Protein AF-A0A3M1R8K0-F1 (afdb_monomer_lite)

Foldseek 3Di:
DFKWKWKAWPNDIDDIGDPPDDPPPDDDDADVPTDMDMDMDGDQPPCPPVSAAKDKDWDWDAPPPPVPRIDIDMDIDGRDD

pLDDT: mean 91.96, std 5.17, range [70.0, 96.94]

Radius of gyration: 14.77 Å; chains: 1; bounding box: 33×23×42 Å

Sequence (81 aa):
MCVSATLEVAGRKSALFEMHKSSLGWQETLAPGQQGKLTVYFDPNFHGREGLGRIWREVRIDSNDPQHPVTIIEFFATVVD

Structure (mmCIF, N/CA/C/O backbone):
data_AF-A0A3M1R8K0-F1
#
_entry.id   AF-A0A3M1R8K0-F1
#
loop_
_atom_site.group_PDB
_atom_site.id
_atom_site.type_symbol
_atom_site.label_atom_id
_atom_site.label_alt_id
_atom_site.label_comp_id
_atom_site.label_asym_id
_atom_site.label_entity_id
_atom_site.label_seq_id
_atom_site.pdbx_PDB_ins_code
_atom_site.Cartn_x
_atom_site.Cartn_y
_atom_site.Cartn_z
_atom_site.occupancy
_atom_site.B_iso_or_equiv
_atom_site.auth_seq_id
_atom_site.auth_comp_id
_atom_site.auth_asym_id
_atom_site.auth_atom_id
_atom_site.pdbx_PDB_model_num
ATOM 1 N N . MET A 1 1 ? 1.587 7.854 -12.376 1.00 80.75 1 MET A N 1
ATOM 2 C CA . MET A 1 1 ? 2.081 7.674 -10.997 1.00 80.75 1 MET A CA 1
ATOM 3 C C . MET A 1 1 ? 2.635 6.261 -10.918 1.00 80.75 1 MET A C 1
ATOM 5 O O . MET A 1 1 ? 1.914 5.365 -11.324 1.00 80.75 1 MET A O 1
ATOM 9 N N . CYS A 1 2 ? 3.877 6.051 -10.467 1.00 87.81 2 CYS A N 1
ATOM 10 C CA . CYS A 1 2 ? 4.510 4.720 -10.489 1.00 87.81 2 CYS A CA 1
ATOM 11 C C . CYS A 1 2 ? 3.808 3.718 -9.556 1.00 87.81 2 CYS A C 1
ATOM 13 O O . CYS A 1 2 ? 3.480 2.611 -9.976 1.00 87.81 2 CYS A O 1
ATOM 15 N N . VAL A 1 3 ? 3.539 4.120 -8.310 1.00 91.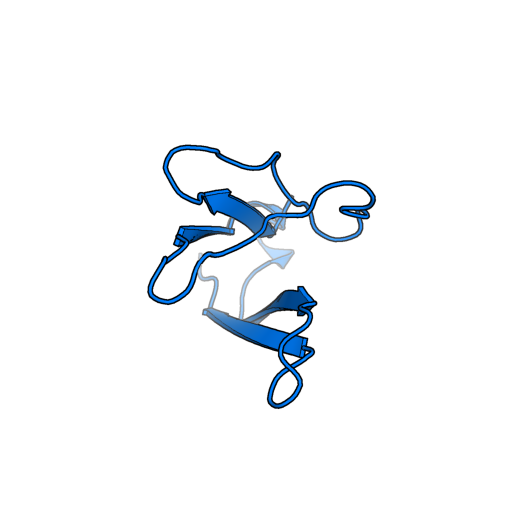88 3 VAL A N 1
ATOM 16 C CA . VAL A 1 3 ? 2.773 3.322 -7.344 1.00 91.88 3 VAL A CA 1
ATOM 17 C C . VAL A 1 3 ? 1.664 4.159 -6.734 1.00 91.88 3 VAL A C 1
ATOM 19 O O . VAL A 1 3 ? 1.836 5.343 -6.451 1.00 91.88 3 VAL A O 1
ATOM 22 N N . SER A 1 4 ? 0.520 3.529 -6.518 1.00 93.75 4 SER A N 1
ATOM 23 C CA . SER A 1 4 ? -0.583 4.093 -5.749 1.00 93.75 4 SER A CA 1
ATOM 24 C C . SER A 1 4 ? -1.267 3.008 -4.924 1.00 93.75 4 SER A C 1
ATOM 26 O O . SER A 1 4 ? -1.019 1.820 -5.133 1.00 93.75 4 SER A O 1
ATOM 28 N N . ALA A 1 5 ? -2.116 3.390 -3.975 1.00 94.38 5 ALA A N 1
ATOM 29 C CA . ALA A 1 5 ? -2.828 2.433 -3.140 1.00 94.38 5 ALA A CA 1
ATOM 30 C C . ALA A 1 5 ? -4.244 2.894 -2.790 1.00 94.38 5 ALA A C 1
ATOM 32 O O . ALA A 1 5 ? -4.540 4.084 -2.748 1.00 94.38 5 ALA A O 1
ATOM 33 N N . THR A 1 6 ? -5.120 1.938 -2.496 1.00 95.00 6 THR A N 1
ATOM 34 C CA . THR A 1 6 ? -6.432 2.184 -1.882 1.00 95.00 6 THR A CA 1
ATOM 35 C C . THR A 1 6 ? -6.630 1.239 -0.711 1.00 95.00 6 THR A C 1
ATOM 37 O O . THR A 1 6 ? -6.238 0.074 -0.807 1.00 95.00 6 THR A O 1
ATOM 40 N N . LEU A 1 7 ? -7.293 1.701 0.343 1.00 94.19 7 LEU A N 1
ATOM 41 C CA . LEU A 1 7 ? -7.706 0.880 1.474 1.00 94.19 7 LEU A CA 1
ATOM 42 C C . LEU A 1 7 ? -9.231 0.748 1.481 1.00 94.19 7 LEU A C 1
ATOM 44 O O . LEU A 1 7 ? -9.945 1.733 1.305 1.00 94.19 7 LEU A O 1
ATOM 48 N N . GLU A 1 8 ? -9.723 -0.471 1.663 1.00 95.19 8 GLU A N 1
ATOM 49 C CA . GLU A 1 8 ? -11.149 -0.761 1.790 1.00 95.19 8 GLU A CA 1
ATOM 50 C C . GLU A 1 8 ? -11.444 -1.440 3.127 1.00 95.19 8 GLU A C 1
ATOM 52 O O . GLU A 1 8 ? -10.819 -2.443 3.470 1.00 95.19 8 GLU A O 1
ATOM 57 N N . VAL A 1 9 ? -12.404 -0.902 3.878 1.00 94.94 9 VAL A N 1
ATOM 58 C CA . VAL A 1 9 ? -12.819 -1.408 5.191 1.00 94.94 9 VAL A CA 1
ATOM 59 C C . VAL A 1 9 ? -14.343 -1.406 5.258 1.00 94.94 9 VAL A C 1
ATOM 61 O O . VAL A 1 9 ? -14.970 -0.361 5.098 1.00 94.94 9 VAL A O 1
ATOM 64 N N . ALA A 1 10 ? -14.955 -2.573 5.492 1.00 91.19 10 ALA A N 1
ATOM 65 C CA . ALA A 1 10 ? -16.418 -2.732 5.549 1.00 91.19 10 ALA A CA 1
ATOM 66 C C . ALA A 1 10 ? -17.168 -2.048 4.380 1.00 91.19 10 ALA A C 1
ATOM 68 O O . ALA A 1 10 ? -18.166 -1.360 4.581 1.00 91.19 10 ALA A O 1
ATOM 69 N N . GLY A 1 11 ? -16.656 -2.199 3.153 1.00 89.31 11 GLY A N 1
ATOM 70 C CA . GLY A 1 11 ? -17.252 -1.632 1.938 1.00 89.31 11 GLY A CA 1
ATOM 71 C C . GLY A 1 11 ? -17.016 -0.130 1.730 1.00 89.31 11 GLY A C 1
ATOM 72 O O . GLY A 1 11 ? -17.423 0.407 0.701 1.00 89.31 11 GLY A O 1
ATOM 73 N N . ARG A 1 12 ? -16.338 0.565 2.655 1.00 90.62 12 ARG A N 1
ATOM 74 C CA . ARG A 1 12 ? -15.872 1.942 2.443 1.00 90.62 12 ARG A CA 1
ATOM 75 C C . ARG A 1 12 ? -14.471 1.922 1.858 1.00 90.62 12 ARG A C 1
ATOM 77 O O . ARG A 1 12 ? -13.545 1.408 2.480 1.00 90.62 12 ARG A O 1
ATOM 84 N N . LYS A 1 13 ? -14.326 2.493 0.664 1.00 93.69 13 LYS A N 1
ATOM 85 C CA . LYS A 1 13 ? -13.053 2.598 -0.051 1.00 93.69 13 LYS A CA 1
ATOM 86 C C . LYS A 1 13 ? -12.475 4.005 0.087 1.00 93.69 13 LYS A C 1
ATOM 88 O O . LYS A 1 13 ? -13.199 4.991 -0.041 1.00 93.69 13 LYS A O 1
ATOM 93 N N . SER A 1 14 ? -11.174 4.092 0.341 1.00 92.94 14 SER A N 1
ATOM 94 C CA . SER A 1 14 ? -10.433 5.350 0.383 1.00 92.94 14 SER A CA 1
ATOM 95 C C . SER A 1 14 ? -10.349 6.022 -0.992 1.00 92.94 14 SER A C 1
ATOM 97 O O . SER A 1 14 ? -10.562 5.396 -2.034 1.00 92.94 14 SER A O 1
ATOM 99 N N . ALA A 1 15 ? -9.935 7.292 -1.001 1.00 92.31 15 ALA A N 1
ATOM 100 C CA . ALA A 1 15 ? -9.360 7.891 -2.201 1.00 92.31 15 ALA A CA 1
ATOM 101 C C . ALA A 1 15 ? -8.066 7.156 -2.610 1.00 92.31 15 ALA A C 1
ATOM 103 O O . ALA A 1 15 ? -7.497 6.382 -1.832 1.00 92.31 15 ALA A O 1
ATOM 104 N N . LEU A 1 16 ? -7.599 7.406 -3.834 1.00 92.88 16 LEU A N 1
ATOM 105 C CA . LEU A 1 16 ? -6.319 6.886 -4.303 1.00 92.88 16 LEU A CA 1
ATOM 106 C C . LEU A 1 16 ? -5.173 7.615 -3.591 1.00 92.88 16 LEU A C 1
ATOM 108 O O . LEU A 1 16 ? -5.020 8.828 -3.726 1.00 92.88 16 LEU A O 1
ATOM 112 N N . PHE A 1 17 ? -4.364 6.869 -2.848 1.00 92.88 17 PHE A N 1
ATOM 113 C CA . PHE A 1 17 ? -3.125 7.359 -2.262 1.00 92.88 17 PHE A CA 1
ATOM 114 C C . PHE A 1 17 ? -2.020 7.309 -3.309 1.00 92.88 17 PHE A C 1
ATOM 116 O O . PHE A 1 17 ? -1.772 6.265 -3.911 1.00 92.88 17 PHE A O 1
ATOM 123 N N . GLU A 1 18 ? -1.353 8.434 -3.521 1.00 91.25 18 GLU A N 1
ATOM 124 C CA . GLU A 1 18 ? -0.291 8.587 -4.509 1.00 91.25 18 GLU A CA 1
ATOM 125 C C . GLU A 1 18 ? 1.054 8.823 -3.824 1.00 91.25 18 GLU A C 1
ATOM 127 O O . GLU A 1 18 ? 1.122 9.440 -2.759 1.00 91.25 18 GLU A O 1
ATOM 132 N N . MET A 1 19 ? 2.144 8.386 -4.459 1.00 87.25 19 MET A N 1
ATOM 133 C CA . MET A 1 19 ? 3.483 8.731 -3.982 1.00 87.25 19 MET A CA 1
ATOM 134 C C . MET A 1 19 ? 3.674 10.253 -3.958 1.00 87.25 19 MET A C 1
ATOM 136 O O . MET A 1 19 ? 3.201 10.969 -4.841 1.00 87.25 19 MET A O 1
ATOM 140 N N . HIS A 1 20 ? 4.401 10.739 -2.950 1.00 84.00 20 HIS A N 1
ATOM 141 C CA . HIS A 1 20 ? 4.745 12.157 -2.758 1.00 84.00 20 HIS A CA 1
ATOM 142 C C . HIS A 1 20 ? 3.557 13.104 -2.526 1.00 84.00 20 HIS A C 1
ATOM 144 O O . HIS A 1 20 ? 3.760 14.312 -2.404 1.00 84.00 20 HIS A O 1
ATOM 150 N N . LYS A 1 21 ? 2.332 12.580 -2.415 1.00 84.06 21 LYS A N 1
ATOM 151 C CA . LYS A 1 21 ? 1.169 13.335 -1.953 1.00 84.06 21 LYS A CA 1
ATOM 152 C C . LYS A 1 21 ? 0.815 12.921 -0.540 1.00 84.06 21 LYS A C 1
ATOM 154 O O . LYS A 1 21 ? 0.879 11.752 -0.174 1.00 84.06 21 LYS A O 1
ATOM 159 N N . SER A 1 22 ? 0.429 13.909 0.253 1.00 73.75 22 SER A N 1
ATOM 160 C CA . SER A 1 22 ? -0.042 13.645 1.598 1.00 73.75 22 SER A CA 1
ATOM 161 C C . SER A 1 22 ? -1.460 13.077 1.568 1.00 73.75 22 SER A C 1
ATOM 163 O O . SER A 1 22 ? -2.324 13.598 0.868 1.00 73.75 22 SER A O 1
ATOM 165 N N . SER A 1 23 ? -1.700 12.037 2.361 1.00 72.69 23 SER A N 1
ATOM 166 C CA . SER A 1 23 ? -3.024 11.476 2.644 1.00 72.69 23 SER A CA 1
ATOM 167 C C . SER A 1 23 ? -3.747 12.200 3.792 1.00 72.69 23 SER A C 1
ATOM 169 O O . SER A 1 23 ? -4.724 11.673 4.327 1.00 72.69 23 SER A O 1
ATOM 171 N N . LEU A 1 24 ? -3.267 13.390 4.192 1.00 70.00 24 LEU A N 1
ATOM 172 C CA . LEU A 1 24 ? -3.806 14.181 5.303 1.00 70.00 2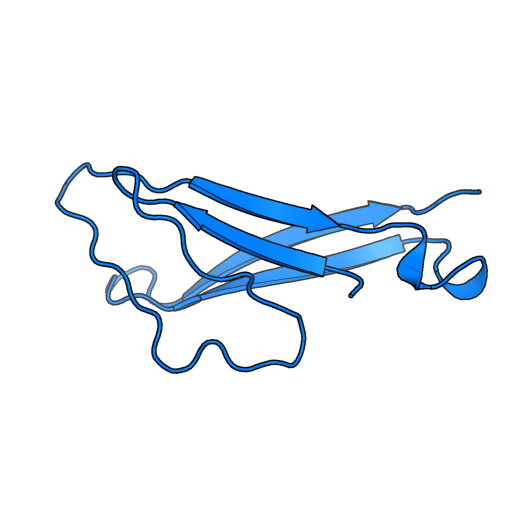4 LEU A CA 1
ATOM 173 C C . LEU A 1 24 ? -5.337 14.284 5.229 1.00 70.00 24 LEU A C 1
ATOM 175 O O . LEU A 1 24 ? -5.897 14.794 4.262 1.00 70.00 24 LEU A O 1
ATOM 179 N N . GLY A 1 25 ? -5.996 13.806 6.285 1.00 77.81 25 GLY A N 1
ATOM 180 C CA . GLY A 1 25 ? -7.448 13.874 6.455 1.00 77.81 25 GLY A CA 1
ATOM 181 C C . GLY A 1 25 ? -8.197 12.571 6.183 1.00 77.81 25 GLY A C 1
ATOM 182 O O . GLY A 1 25 ? -9.376 12.492 6.521 1.00 77.81 25 GLY A O 1
ATOM 183 N N . TRP A 1 26 ? -7.547 11.539 5.633 1.00 85.81 26 TRP A N 1
ATOM 184 C CA . TRP A 1 26 ? -8.145 10.206 5.586 1.00 85.81 26 TRP A CA 1
ATOM 185 C C . TRP A 1 26 ? -7.686 9.364 6.777 1.00 85.81 26 TRP A C 1
ATOM 187 O O . TRP A 1 26 ? -6.493 9.189 7.011 1.00 85.81 26 TRP A O 1
ATOM 197 N N . GLN A 1 27 ? -8.651 8.818 7.505 1.00 90.31 27 GLN A N 1
ATOM 198 C CA . GLN A 1 27 ? -8.440 7.847 8.570 1.00 90.31 27 GLN A CA 1
ATOM 199 C C . GLN A 1 27 ? -9.577 6.834 8.546 1.00 90.31 27 GLN A C 1
ATOM 201 O O . GLN A 1 27 ? -10.673 7.132 8.068 1.00 90.31 27 GLN A O 1
ATOM 206 N N . GLU A 1 28 ? -9.328 5.660 9.110 1.00 91.44 28 GLU A N 1
ATOM 207 C CA . GLU A 1 28 ? -10.346 4.636 9.265 1.00 91.44 28 GLU A CA 1
ATOM 208 C C . GLU A 1 28 ? -10.159 3.894 10.585 1.00 91.44 28 GLU A C 1
ATOM 210 O O . GLU A 1 28 ? -9.036 3.738 11.064 1.00 91.44 28 GLU A O 1
ATOM 215 N N . THR A 1 29 ? -11.268 3.451 11.170 1.00 93.38 29 THR A N 1
ATOM 216 C CA . THR A 1 29 ? -11.282 2.719 12.437 1.00 93.38 29 THR A CA 1
ATOM 217 C C . THR A 1 29 ? -11.673 1.272 12.180 1.00 93.38 29 THR A C 1
ATOM 219 O O . THR A 1 29 ? -12.703 0.997 11.563 1.00 93.38 29 THR A O 1
ATOM 222 N N . LEU A 1 30 ? -10.873 0.342 12.699 1.00 94.12 30 LEU A N 1
ATOM 223 C CA . LEU A 1 30 ? -11.192 -1.082 12.717 1.00 94.12 30 LEU A CA 1
ATOM 224 C C . LEU A 1 30 ? -11.745 -1.469 14.090 1.00 94.12 30 LEU A C 1
ATOM 226 O O . LEU A 1 30 ? -11.115 -1.218 15.117 1.00 94.12 30 LEU A O 1
ATOM 230 N N . ALA A 1 31 ? -12.920 -2.095 14.113 1.00 95.00 31 ALA A N 1
ATOM 231 C CA . ALA A 1 31 ? -13.426 -2.772 15.300 1.00 95.00 31 ALA A CA 1
ATOM 232 C C . ALA A 1 31 ? -12.596 -4.040 15.597 1.00 95.00 31 ALA A C 1
ATOM 234 O O . ALA A 1 31 ? -11.966 -4.590 14.687 1.00 95.00 31 ALA A O 1
ATOM 235 N N . PRO A 1 32 ? -12.609 -4.562 16.838 1.00 95.50 32 PRO A N 1
ATOM 236 C CA . PRO A 1 32 ? -11.941 -5.821 17.158 1.00 95.50 32 PRO A CA 1
ATOM 237 C C . PRO A 1 32 ? -12.356 -6.956 16.209 1.00 95.50 32 PRO A C 1
ATOM 239 O O . PRO A 1 32 ? -13.543 -7.219 16.021 1.00 95.50 32 PRO A O 1
ATOM 242 N N . GLY A 1 33 ? -11.371 -7.616 15.593 1.00 95.31 33 GLY A N 1
ATOM 243 C CA . GLY A 1 33 ? -11.582 -8.698 14.622 1.00 95.31 33 GLY A CA 1
ATOM 244 C C . GLY A 1 33 ? -11.965 -8.249 13.204 1.00 95.31 33 GLY A C 1
ATOM 245 O O . GLY A 1 33 ? -12.031 -9.086 12.304 1.00 95.31 33 GLY A O 1
ATOM 246 N N . GLN A 1 34 ? -12.191 -6.952 12.975 1.00 96.06 34 GLN A N 1
ATOM 247 C CA . GLN A 1 34 ? -12.448 -6.412 11.645 1.00 96.06 34 GLN A CA 1
ATOM 248 C C . GLN A 1 34 ? -11.174 -6.412 10.797 1.00 96.06 34 GLN A C 1
ATOM 250 O O . GLN A 1 34 ? -10.067 -6.223 11.296 1.00 96.06 34 GLN A O 1
ATOM 255 N N . GLN A 1 35 ? -11.347 -6.592 9.490 1.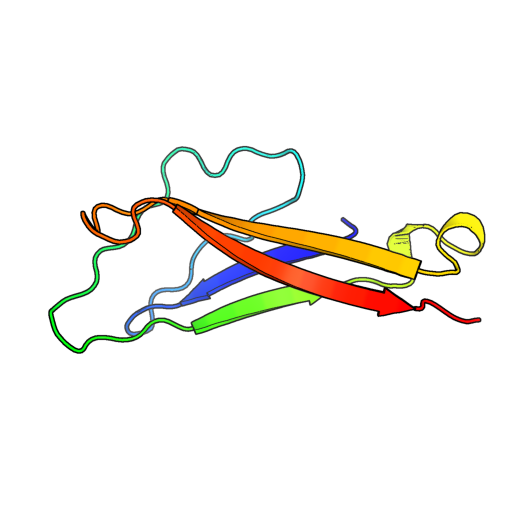00 95.69 35 GLN A N 1
ATOM 256 C CA . GLN A 1 35 ? -10.258 -6.600 8.521 1.00 95.69 35 GLN A CA 1
ATOM 257 C C . GLN A 1 35 ? -10.462 -5.514 7.466 1.00 95.69 35 GLN A C 1
ATOM 259 O O . GLN A 1 35 ? -11.592 -5.131 7.148 1.00 95.69 35 GLN A O 1
ATOM 264 N N . GLY A 1 36 ? -9.347 -5.043 6.916 1.00 94.06 36 GLY A N 1
ATOM 265 C CA . GLY A 1 36 ? -9.304 -4.167 5.753 1.00 94.06 36 GLY A CA 1
ATOM 266 C C . GLY A 1 36 ? -8.518 -4.807 4.614 1.00 94.06 36 GLY A C 1
ATOM 267 O O . GLY A 1 36 ? -7.663 -5.662 4.839 1.00 94.06 36 GLY A O 1
ATOM 268 N N . LYS A 1 37 ? -8.790 -4.374 3.383 1.00 96.06 37 LYS A N 1
ATOM 269 C CA . LYS A 1 37 ? -8.056 -4.776 2.184 1.00 96.06 37 LYS A CA 1
ATOM 270 C C . LYS A 1 37 ? -7.266 -3.595 1.635 1.00 96.06 37 LYS A C 1
ATOM 272 O O . LYS A 1 37 ? -7.844 -2.650 1.098 1.00 96.06 37 LYS A O 1
ATOM 277 N N . LEU A 1 38 ? -5.942 -3.679 1.715 1.00 94.50 38 LEU A N 1
ATOM 278 C CA . LEU A 1 38 ? -5.042 -2.782 0.999 1.00 94.50 38 LEU A CA 1
ATOM 279 C C . LEU A 1 38 ? -4.848 -3.300 -0.432 1.00 94.50 38 LEU A C 1
ATOM 281 O O . LEU A 1 38 ? -4.451 -4.444 -0.634 1.00 94.50 38 LEU A O 1
ATOM 285 N N . THR A 1 39 ? -5.125 -2.463 -1.427 1.00 95.44 39 THR A N 1
ATOM 286 C CA . THR A 1 39 ? -4.831 -2.751 -2.838 1.00 95.44 39 THR A CA 1
ATOM 287 C C . THR A 1 39 ? -3.757 -1.791 -3.3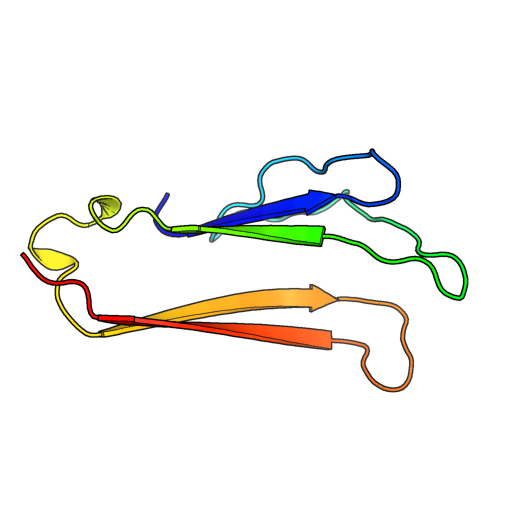18 1.00 95.44 39 THR A C 1
ATOM 289 O O . THR A 1 39 ? -3.958 -0.580 -3.256 1.00 95.44 39 THR A O 1
ATOM 292 N N . VAL A 1 40 ? -2.638 -2.332 -3.796 1.00 93.56 40 VAL A N 1
ATOM 293 C CA . VAL A 1 40 ? -1.509 -1.570 -4.342 1.00 93.56 40 VAL A CA 1
ATOM 294 C C . VAL A 1 40 ? -1.519 -1.706 -5.859 1.00 93.56 40 VAL A C 1
ATOM 296 O O . VAL A 1 40 ? -1.630 -2.811 -6.386 1.00 93.56 40 VAL A O 1
ATOM 299 N N . TYR A 1 41 ? -1.409 -0.581 -6.554 1.00 93.56 41 TYR A N 1
ATOM 300 C CA . TYR A 1 41 ? -1.347 -0.513 -8.008 1.00 93.56 41 TYR A CA 1
ATOM 301 C C . TYR A 1 41 ? 0.054 -0.075 -8.404 1.00 93.56 41 TYR A C 1
ATOM 303 O O . TYR A 1 41 ? 0.543 0.952 -7.929 1.00 93.56 41 TYR A O 1
ATOM 311 N N . PHE A 1 42 ? 0.680 -0.845 -9.284 1.00 92.44 42 PHE A N 1
ATOM 312 C CA . PHE A 1 42 ? 1.994 -0.559 -9.838 1.00 92.44 42 PHE A CA 1
ATOM 313 C C . PHE A 1 42 ? 1.884 -0.476 -11.362 1.00 92.44 42 PHE A C 1
ATOM 315 O O . PHE A 1 42 ? 1.390 -1.410 -11.992 1.00 92.44 42 PHE A O 1
ATOM 322 N N . ASP A 1 43 ? 2.325 0.645 -11.935 1.00 93.38 43 ASP A N 1
ATOM 323 C CA . ASP A 1 43 ? 2.437 0.833 -13.383 1.00 93.38 43 ASP A CA 1
ATOM 324 C C . ASP A 1 43 ? 3.904 0.646 -13.814 1.00 93.38 43 ASP A C 1
ATOM 326 O O . ASP A 1 43 ? 4.717 1.563 -13.623 1.00 93.38 43 ASP A O 1
ATOM 330 N N . PRO A 1 44 ? 4.268 -0.518 -14.390 1.00 91.88 44 PRO A N 1
ATOM 331 C CA . PRO A 1 44 ? 5.636 -0.787 -14.824 1.00 91.88 44 PRO A CA 1
ATOM 332 C C . PRO A 1 44 ? 6.081 0.089 -15.999 1.00 91.88 44 PRO A C 1
ATOM 334 O O . PRO A 1 44 ? 7.279 0.268 -16.194 1.00 91.88 44 PRO A O 1
ATOM 337 N N . ASN A 1 45 ? 5.146 0.677 -16.752 1.00 92.50 45 ASN A N 1
ATOM 338 C CA . ASN A 1 45 ? 5.458 1.477 -17.934 1.00 92.50 45 ASN A CA 1
ATOM 339 C C . ASN A 1 45 ? 5.684 2.958 -17.615 1.00 92.50 45 ASN A C 1
ATOM 341 O O . ASN A 1 45 ? 6.121 3.708 -18.487 1.00 92.50 45 ASN A O 1
ATOM 345 N N . PHE A 1 46 ? 5.427 3.392 -16.376 1.00 92.94 46 PHE A N 1
ATOM 346 C CA . PHE A 1 46 ? 5.439 4.809 -16.005 1.00 92.94 46 PHE A CA 1
ATOM 347 C C . PHE A 1 46 ? 6.773 5.520 -16.298 1.00 92.94 46 PHE A C 1
ATOM 349 O O . PHE A 1 46 ? 6.779 6.692 -16.666 1.00 92.94 46 PHE A O 1
ATOM 356 N N . HIS A 1 47 ? 7.898 4.819 -16.141 1.00 91.69 47 HIS A N 1
ATOM 357 C CA . HIS A 1 47 ? 9.245 5.358 -16.361 1.00 91.69 47 HIS A CA 1
ATOM 358 C C . HIS A 1 47 ? 9.831 4.993 -17.742 1.00 91.69 47 HIS A C 1
ATOM 360 O O . HIS A 1 47 ? 10.964 5.362 -18.048 1.00 91.69 47 HIS A O 1
ATOM 366 N N . GLY A 1 48 ? 9.091 4.261 -18.586 1.00 91.75 48 GLY A N 1
ATOM 367 C CA . GLY A 1 48 ? 9.595 3.753 -19.865 1.00 91.75 48 GLY A CA 1
ATOM 368 C C . GLY A 1 48 ? 10.853 2.884 -19.712 1.00 91.75 48 GLY A C 1
ATOM 369 O O . GLY A 1 48 ? 11.042 2.217 -18.696 1.00 91.75 48 GLY A O 1
ATOM 370 N N . ARG A 1 49 ? 11.750 2.910 -20.712 1.00 93.00 49 ARG A N 1
ATOM 371 C CA . ARG A 1 49 ? 13.004 2.121 -20.703 1.00 93.00 49 ARG A CA 1
ATOM 372 C C . ARG A 1 49 ? 13.948 2.488 -19.553 1.00 93.00 49 ARG A C 1
ATOM 374 O O . ARG A 1 49 ? 14.754 1.659 -19.147 1.00 93.00 49 ARG A O 1
ATOM 381 N N . GLU A 1 50 ? 13.852 3.709 -19.030 1.00 92.19 50 GL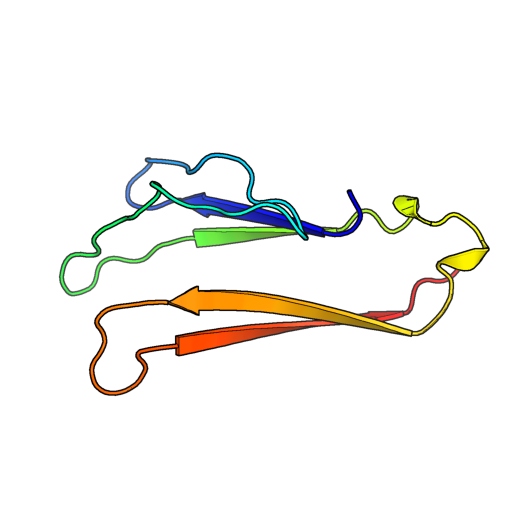U A N 1
ATOM 382 C CA . GLU A 1 50 ? 14.639 4.154 -17.872 1.00 92.19 50 GLU A CA 1
ATOM 383 C C . GLU A 1 50 ? 14.160 3.507 -16.562 1.00 92.19 50 GLU A C 1
ATOM 385 O O . GLU A 1 50 ? 14.880 3.513 -15.569 1.00 92.19 50 GLU A O 1
ATOM 390 N N . GLY A 1 51 ? 12.958 2.920 -16.564 1.00 90.00 51 GLY A N 1
ATOM 391 C CA . GLY A 1 51 ? 12.363 2.205 -15.437 1.00 90.00 51 GLY A CA 1
ATOM 392 C C . GLY A 1 51 ? 12.714 0.726 -15.329 1.00 90.00 51 GLY A C 1
ATOM 393 O O . GLY A 1 51 ? 12.180 0.061 -14.442 1.00 90.00 51 GLY A O 1
ATOM 394 N N . LEU A 1 52 ? 13.549 0.196 -16.227 1.00 95.50 52 LEU A N 1
ATOM 395 C CA . LEU A 1 52 ? 13.947 -1.211 -16.210 1.00 95.50 52 LEU A CA 1
ATOM 396 C C . LEU A 1 52 ? 14.857 -1.528 -15.015 1.00 95.50 52 LEU A C 1
ATOM 398 O O . LEU A 1 52 ? 15.643 -0.699 -14.556 1.00 95.50 52 LEU A O 1
ATOM 402 N N . GLY A 1 53 ? 14.794 -2.772 -14.547 1.00 95.62 53 GLY A N 1
ATOM 403 C CA . GLY A 1 53 ? 15.601 -3.274 -13.442 1.00 95.62 53 GLY A CA 1
ATOM 404 C C . GLY A 1 53 ? 14.838 -3.384 -12.124 1.00 95.62 53 GLY A C 1
ATOM 405 O O . GLY A 1 53 ? 13.609 -3.459 -12.079 1.00 95.62 53 GLY A O 1
ATOM 406 N N . ARG A 1 54 ? 15.592 -3.492 -11.027 1.00 95.69 54 ARG A N 1
ATOM 407 C CA . ARG A 1 54 ? 15.030 -3.751 -9.697 1.00 95.69 54 ARG A CA 1
ATOM 408 C C . ARG A 1 54 ? 14.363 -2.499 -9.148 1.00 95.69 54 ARG A C 1
ATOM 410 O O . ARG A 1 54 ? 14.981 -1.440 -9.080 1.00 95.69 54 ARG A O 1
ATOM 417 N N . ILE A 1 55 ? 13.144 -2.662 -8.660 1.00 93.50 55 ILE A N 1
ATOM 418 C CA . ILE A 1 55 ? 12.419 -1.637 -7.924 1.00 93.50 55 ILE A CA 1
ATOM 419 C C . ILE A 1 55 ? 12.075 -2.128 -6.525 1.00 93.50 55 ILE A C 1
ATOM 421 O O . ILE A 1 55 ? 11.849 -3.317 -6.292 1.00 93.50 55 ILE A O 1
ATOM 425 N N . TRP A 1 56 ? 12.015 -1.169 -5.610 1.00 93.94 56 TRP A N 1
ATOM 426 C CA . TRP A 1 56 ? 11.556 -1.342 -4.243 1.00 93.94 56 TRP A CA 1
ATOM 427 C C . TRP A 1 56 ? 10.658 -0.164 -3.876 1.00 93.94 56 TRP A C 1
ATOM 429 O O . TRP A 1 56 ? 10.949 0.987 -4.234 1.00 93.94 56 TRP A O 1
ATOM 439 N N . ARG A 1 57 ? 9.516 -0.457 -3.257 1.00 92.44 57 ARG A N 1
ATOM 440 C CA . ARG A 1 57 ? 8.514 0.524 -2.835 1.00 92.44 57 ARG A CA 1
ATOM 441 C C . ARG A 1 57 ? 7.932 0.104 -1.499 1.00 92.44 57 ARG A C 1
ATOM 443 O O . ARG A 1 57 ? 7.856 -1.083 -1.199 1.00 92.44 57 ARG A O 1
ATOM 450 N N . GLU A 1 58 ? 7.461 1.088 -0.755 1.00 93.38 58 GLU A N 1
ATOM 451 C CA . GLU A 1 58 ? 6.872 0.893 0.561 1.00 93.38 58 GLU A CA 1
ATOM 452 C C . GLU A 1 58 ? 5.480 1.518 0.612 1.00 93.38 58 GLU A C 1
ATOM 454 O O . GLU A 1 58 ? 5.253 2.611 0.084 1.00 93.38 58 GLU A O 1
ATOM 459 N N . VAL A 1 59 ? 4.558 0.839 1.287 1.00 91.94 59 VAL A N 1
ATOM 460 C CA . VAL A 1 59 ? 3.314 1.431 1.773 1.00 91.94 59 VAL A CA 1
ATOM 461 C C . VAL A 1 59 ? 3.402 1.509 3.288 1.00 91.94 59 VAL A C 1
ATOM 463 O O . VAL A 1 59 ? 3.497 0.488 3.968 1.00 91.94 59 VAL A O 1
ATOM 466 N N . ARG A 1 60 ? 3.375 2.735 3.809 1.00 93.12 60 ARG A N 1
ATOM 467 C CA . ARG A 1 60 ? 3.379 3.0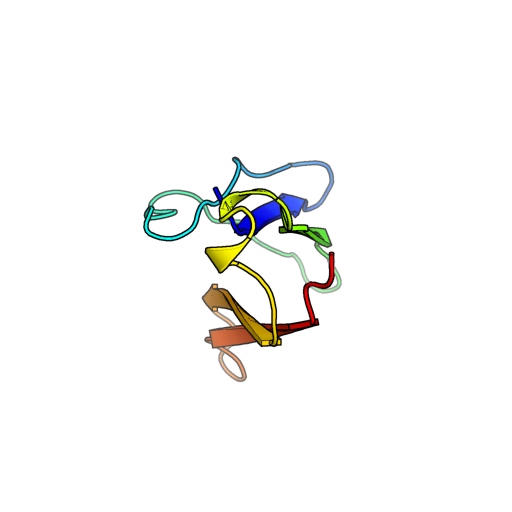17 5.243 1.00 93.12 60 ARG A CA 1
ATOM 468 C C . ARG A 1 60 ? 1.953 3.157 5.758 1.00 93.12 60 ARG A C 1
ATOM 470 O O . ARG A 1 60 ? 1.155 3.888 5.176 1.00 93.12 60 ARG A O 1
ATOM 477 N N . ILE A 1 61 ? 1.666 2.486 6.866 1.00 92.19 61 ILE A N 1
ATOM 478 C CA . ILE A 1 61 ? 0.417 2.597 7.613 1.00 92.19 61 ILE A CA 1
ATOM 479 C C . ILE A 1 61 ? 0.766 3.063 9.023 1.00 92.19 61 ILE A C 1
ATOM 481 O O . ILE A 1 61 ? 1.433 2.345 9.767 1.00 92.19 61 ILE A O 1
ATOM 485 N N . ASP A 1 62 ? 0.311 4.258 9.382 1.00 93.62 62 ASP A N 1
ATOM 486 C CA . ASP A 1 62 ? 0.354 4.764 10.752 1.00 93.62 62 ASP A CA 1
ATOM 487 C C . ASP A 1 62 ? -0.960 4.395 11.459 1.00 93.62 62 ASP A C 1
ATOM 489 O O . ASP A 1 62 ? -2.047 4.552 10.895 1.00 93.62 62 ASP A O 1
ATOM 493 N N . SER A 1 63 ? -0.870 3.873 12.681 1.00 94.88 63 SER A N 1
ATOM 494 C CA . SER A 1 63 ? -2.022 3.423 13.465 1.00 94.88 63 SER A CA 1
ATOM 495 C C . SER A 1 63 ? -1.868 3.748 14.953 1.00 94.88 63 SER A C 1
ATOM 497 O O . SER A 1 63 ? -0.821 4.206 15.407 1.00 94.88 63 SER A O 1
ATOM 499 N N . ASN A 1 64 ? -2.929 3.511 15.724 1.00 95.62 64 ASN A N 1
ATOM 500 C CA . ASN A 1 64 ? -2.922 3.615 17.182 1.00 95.62 64 ASN A CA 1
ATOM 501 C C . ASN A 1 64 ? -2.622 2.277 17.887 1.00 95.62 64 ASN A C 1
ATOM 503 O O . ASN A 1 64 ? -2.856 2.171 19.091 1.00 95.62 64 ASN A O 1
ATOM 507 N N . ASP A 1 65 ? -2.138 1.261 17.166 1.00 96.38 65 ASP A N 1
ATOM 508 C CA . ASP A 1 65 ? -1.666 0.015 17.769 1.00 96.38 65 ASP A CA 1
ATOM 509 C C . ASP A 1 65 ? -0.414 0.306 18.628 1.00 96.38 65 ASP A C 1
ATOM 511 O O . ASP A 1 65 ? 0.595 0.775 18.097 1.00 96.38 65 ASP A O 1
ATOM 515 N N . PRO A 1 66 ? -0.439 0.057 19.951 1.00 95.94 66 PRO A N 1
ATOM 516 C CA . PRO A 1 66 ? 0.695 0.355 20.824 1.00 95.94 66 PRO A CA 1
ATOM 517 C C . PRO A 1 66 ? 1.902 -0.566 20.593 1.00 95.94 66 PRO A C 1
ATOM 519 O O . PRO A 1 66 ? 3.016 -0.207 20.971 1.00 95.94 66 PRO A O 1
ATOM 522 N N . GLN A 1 67 ? 1.698 -1.750 20.012 1.00 96.94 67 GLN A N 1
ATOM 523 C CA . GLN A 1 67 ? 2.766 -2.694 19.683 1.00 96.94 67 GLN A CA 1
ATOM 524 C C . GLN A 1 67 ? 3.360 -2.393 18.305 1.00 96.94 67 GLN A C 1
ATOM 526 O O . GLN A 1 67 ? 4.575 -2.490 18.124 1.00 96.94 67 GLN A O 1
ATOM 531 N N . HIS A 1 68 ? 2.515 -1.987 17.354 1.00 95.62 68 HIS A N 1
ATOM 532 C CA . HIS A 1 68 ? 2.897 -1.725 15.964 1.00 95.62 68 HIS A CA 1
ATOM 533 C C . HIS A 1 68 ? 2.321 -0.396 15.433 1.00 95.62 68 HIS A C 1
ATOM 535 O O . HIS A 1 68 ? 1.540 -0.387 14.477 1.00 95.62 68 HIS A O 1
ATOM 541 N N . PRO A 1 69 ? 2.739 0.759 15.990 1.00 96.25 69 PRO A N 1
ATOM 542 C CA . PRO A 1 69 ? 2.180 2.066 15.622 1.00 96.25 69 PRO A CA 1
ATOM 543 C C . PRO A 1 69 ? 2.477 2.453 14.169 1.00 96.25 69 PRO A C 1
ATOM 545 O O . PRO A 1 69 ? 1.777 3.274 13.582 1.00 96.25 69 PRO A O 1
ATOM 548 N N . VAL A 1 70 ? 3.507 1.845 13.576 1.00 96.69 70 VAL A N 1
ATOM 549 C CA . VAL A 1 70 ? 3.845 1.973 12.162 1.00 96.69 70 VAL A CA 1
ATOM 550 C C . VAL A 1 70 ? 4.026 0.578 11.585 1.00 96.69 70 VAL A C 1
ATOM 552 O O . VAL A 1 70 ? 4.851 -0.195 12.068 1.00 96.69 70 VAL A O 1
ATOM 555 N N . THR A 1 71 ? 3.282 0.277 10.526 1.00 94.75 71 THR A N 1
ATOM 556 C CA . THR A 1 71 ? 3.468 -0.924 9.707 1.00 94.75 71 THR A CA 1
ATOM 557 C C . THR A 1 71 ? 3.964 -0.509 8.327 1.00 94.75 71 THR A C 1
ATOM 559 O O . THR A 1 71 ? 3.374 0.363 7.689 1.00 94.75 71 THR A O 1
ATOM 562 N N . ILE A 1 72 ? 5.046 -1.134 7.863 1.00 95.06 72 ILE A N 1
ATOM 563 C CA . ILE A 1 72 ? 5.599 -0.933 6.521 1.00 95.06 72 ILE A CA 1
ATOM 564 C C . ILE A 1 72 ? 5.366 -2.203 5.712 1.00 95.06 72 ILE A C 1
ATOM 566 O O . ILE A 1 72 ? 5.743 -3.294 6.134 1.00 95.06 72 ILE A O 1
ATOM 570 N N . ILE A 1 73 ? 4.736 -2.054 4.551 1.00 92.69 73 ILE A N 1
ATOM 571 C CA . ILE A 1 73 ? 4.565 -3.130 3.579 1.00 92.69 73 ILE A CA 1
ATOM 572 C C . ILE A 1 73 ? 5.510 -2.853 2.423 1.00 92.69 73 ILE A C 1
ATOM 574 O O . ILE A 1 73 ? 5.368 -1.847 1.727 1.00 92.69 73 ILE A O 1
ATOM 578 N N . GLU A 1 74 ? 6.458 -3.756 2.215 1.00 94.00 74 GLU A N 1
ATOM 579 C CA . GLU A 1 74 ? 7.446 -3.645 1.152 1.00 94.00 74 GLU A CA 1
ATOM 580 C C . GLU A 1 74 ? 7.015 -4.424 -0.092 1.00 94.00 74 GLU A C 1
ATOM 582 O O . GLU A 1 74 ? 6.508 -5.544 -0.024 1.00 94.00 74 GLU A O 1
ATOM 587 N N . PHE A 1 75 ? 7.266 -3.829 -1.251 1.00 89.38 75 PHE A N 1
ATOM 588 C CA . PHE A 1 75 ? 7.079 -4.432 -2.560 1.00 89.38 75 PHE A CA 1
ATOM 589 C C . PHE A 1 75 ? 8.396 -4.375 -3.331 1.00 89.38 75 PHE A C 1
ATOM 591 O O . PHE A 1 75 ? 8.994 -3.307 -3.478 1.00 89.38 75 PHE A O 1
ATOM 598 N N . PHE A 1 76 ? 8.814 -5.522 -3.863 1.00 93.50 76 PHE A N 1
ATOM 599 C CA . PHE A 1 76 ? 9.983 -5.659 -4.723 1.00 93.50 76 PHE A CA 1
ATOM 600 C C . PHE A 1 76 ? 9.564 -6.250 -6.066 1.00 93.50 76 PHE A C 1
ATOM 602 O O . PHE A 1 76 ? 8.807 -7.218 -6.111 1.00 93.50 76 PHE A O 1
ATOM 609 N N . ALA A 1 77 ? 10.098 -5.712 -7.158 1.00 90.75 77 ALA A N 1
ATOM 610 C CA . ALA A 1 77 ? 9.923 -6.287 -8.487 1.00 90.75 77 ALA A CA 1
ATOM 611 C C . ALA A 1 77 ? 11.153 -6.043 -9.360 1.00 90.75 77 ALA A C 1
ATOM 613 O O . ALA A 1 77 ? 12.000 -5.208 -9.047 1.00 90.75 77 ALA A O 1
ATOM 614 N N . THR A 1 78 ? 11.253 -6.783 -10.462 1.00 95.88 78 THR A N 1
ATOM 615 C CA . THR A 1 78 ? 12.202 -6.492 -11.541 1.00 95.88 78 THR A CA 1
ATOM 616 C C . THR A 1 78 ? 11.400 -6.189 -12.793 1.00 95.88 78 THR A C 1
ATOM 618 O O . THR A 1 78 ? 10.659 -7.047 -13.264 1.00 95.88 78 THR A O 1
ATOM 621 N N . VAL A 1 79 ? 11.516 -4.962 -13.291 1.00 95.31 79 VAL A N 1
ATOM 622 C CA . VAL A 1 79 ? 10.882 -4.532 -14.537 1.00 95.31 79 VAL A CA 1
ATOM 623 C C . VAL A 1 79 ? 11.785 -4.958 -15.691 1.00 95.31 79 VAL A C 1
ATOM 625 O O . VAL A 1 79 ? 12.981 -4.659 -15.689 1.00 95.31 79 VAL A O 1
ATOM 628 N N . VAL A 1 80 ? 11.216 -5.685 -16.644 1.00 93.88 80 VAL A N 1
ATOM 629 C CA . VAL A 1 80 ? 11.886 -6.193 -17.851 1.00 93.88 80 VAL A CA 1
ATOM 630 C C . VAL A 1 80 ? 11.156 -5.666 -19.090 1.00 93.88 80 VAL A C 1
ATOM 632 O O . VAL A 1 80 ? 10.047 -5.147 -18.946 1.00 93.88 80 VAL A O 1
ATOM 635 N N . ASP A 1 81 ? 11.801 -5.723 -20.257 1.00 87.88 81 ASP A N 1
ATOM 636 C CA . ASP A 1 81 ? 11.251 -5.211 -21.521 1.00 87.88 81 ASP A CA 1
ATOM 637 C C . ASP A 1 81 ? 10.245 -6.154 -22.202 1.00 87.88 81 ASP A C 1
ATOM 639 O O . ASP A 1 81 ? 10.214 -7.365 -21.880 1.00 87.88 81 ASP A O 1
#

Secondary structure (DSSP, 8-state):
--EEEEEEETTEEPPPEETTS--TT----PPTT--EEEEEEE-TTTTGGGG-EEEEEEEEEE---SS-SEEEEEEEEEE--